Protein AF-A0A3D1DH47-F1 (afdb_monomer_lite)

Structure (mmCIF, N/CA/C/O backbone):
data_AF-A0A3D1DH47-F1
#
_entry.id   AF-A0A3D1DH47-F1
#
loop_
_atom_site.group_PDB
_atom_site.id
_atom_site.type_symbol
_atom_site.label_atom_id
_atom_site.label_alt_id
_atom_site.label_comp_id
_atom_site.label_asym_id
_atom_site.label_entity_id
_atom_site.label_seq_id
_atom_site.pdbx_PDB_ins_code
_atom_site.Cartn_x
_atom_site.Cartn_y
_atom_site.Cartn_z
_atom_site.occupancy
_atom_site.B_iso_or_equiv
_atom_site.auth_seq_id
_atom_site.auth_comp_id
_atom_site.auth_asym_id
_atom_site.auth_atom_id
_atom_site.pdbx_PDB_model_num
ATOM 1 N N . ARG A 1 1 ? -3.097 -11.156 7.253 1.00 92.62 1 ARG A N 1
ATOM 2 C CA . ARG A 1 1 ? -4.274 -12.017 7.508 1.00 92.62 1 ARG A CA 1
ATOM 3 C C . ARG A 1 1 ? -5.539 -11.170 7.413 1.00 92.62 1 ARG A C 1
ATOM 5 O O . ARG A 1 1 ? -5.494 -10.000 7.777 1.00 92.62 1 ARG A O 1
ATOM 12 N N . LYS A 1 2 ? -6.635 -11.740 6.913 1.00 92.06 2 LYS A N 1
ATOM 13 C CA . LYS A 1 2 ? -7.959 -11.105 6.801 1.00 92.06 2 LYS A CA 1
ATOM 14 C C . LYS A 1 2 ? -8.991 -12.104 7.327 1.00 92.06 2 LYS A C 1
ATOM 16 O O . LYS A 1 2 ? -8.879 -13.281 6.994 1.00 92.06 2 LYS A O 1
ATOM 21 N N . SER A 1 3 ? -9.903 -11.670 8.198 1.00 86.44 3 SER A N 1
ATOM 22 C CA . SER A 1 3 ? -10.907 -12.539 8.849 1.00 86.44 3 SER A CA 1
ATOM 23 C C . SER A 1 3 ? -10.328 -13.820 9.472 1.00 86.44 3 SER A C 1
ATOM 25 O O . SER A 1 3 ? -10.883 -14.901 9.334 1.00 86.44 3 SER A O 1
ATOM 27 N N . GLY A 1 4 ? -9.156 -13.723 10.108 1.00 84.44 4 GLY A N 1
ATOM 28 C CA . GLY A 1 4 ? -8.513 -14.871 10.759 1.00 84.44 4 GLY A CA 1
ATOM 29 C C . GLY A 1 4 ? -7.784 -15.848 9.827 1.00 84.44 4 GLY A C 1
ATOM 30 O O . GLY A 1 4 ? -7.148 -16.772 10.327 1.00 84.44 4 GLY A O 1
ATOM 31 N N . SER A 1 5 ? -7.772 -15.631 8.508 1.00 88.81 5 SER A N 1
ATOM 32 C CA . SER A 1 5 ? -7.064 -16.487 7.543 1.00 88.81 5 SER A CA 1
ATOM 33 C C . SER A 1 5 ? -5.880 -15.777 6.883 1.00 88.81 5 SER A C 1
ATOM 35 O O . SER A 1 5 ? -5.826 -14.544 6.780 1.00 88.81 5 SER A O 1
ATOM 37 N N . SER A 1 6 ? -4.893 -16.556 6.425 1.00 92.19 6 SER A N 1
ATOM 38 C CA . SER A 1 6 ? -3.845 -16.017 5.552 1.00 92.19 6 SER A CA 1
ATOM 39 C C . SER A 1 6 ? -4.482 -15.515 4.257 1.00 92.19 6 SER A C 1
ATOM 41 O O . SER A 1 6 ? -5.328 -16.188 3.676 1.00 92.19 6 SER A O 1
ATOM 43 N N . TRP A 1 7 ? -4.106 -14.312 3.830 1.00 94.38 7 TRP A N 1
ATOM 44 C CA . TRP A 1 7 ? -4.710 -13.659 2.666 1.00 94.38 7 TRP A CA 1
ATOM 45 C C . TRP A 1 7 ? -3.631 -13.235 1.679 1.00 94.38 7 TRP A C 1
ATOM 47 O O . TRP A 1 7 ? -3.608 -13.721 0.547 1.00 94.38 7 TRP A O 1
ATOM 57 N N . ALA A 1 8 ? -2.709 -12.397 2.152 1.00 95.62 8 ALA A N 1
ATOM 58 C CA . ALA A 1 8 ? -1.566 -11.925 1.397 1.00 95.62 8 ALA A CA 1
ATOM 59 C C . ALA A 1 8 ? -0.262 -12.111 2.184 1.00 95.62 8 ALA A C 1
ATOM 61 O O . ALA A 1 8 ? -0.269 -12.074 3.420 1.00 95.62 8 ALA A O 1
ATOM 62 N N . ARG A 1 9 ? 0.837 -12.279 1.449 1.00 95.25 9 ARG A N 1
ATOM 63 C CA . ARG A 1 9 ? 2.224 -12.277 1.930 1.00 95.25 9 ARG A CA 1
ATOM 64 C C . ARG A 1 9 ? 3.051 -11.379 1.013 1.00 95.25 9 ARG A C 1
ATOM 66 O O . ARG A 1 9 ? 2.777 -11.322 -0.184 1.00 95.25 9 ARG A O 1
ATOM 73 N N . ILE A 1 10 ? 4.036 -10.701 1.585 1.00 95.00 10 ILE A N 1
ATOM 74 C CA . ILE A 1 10 ? 5.088 -10.007 0.845 1.00 95.00 10 ILE A CA 1
ATOM 75 C C . ILE A 1 10 ? 6.370 -10.790 1.123 1.00 95.00 10 ILE A C 1
ATOM 77 O O . ILE A 1 10 ? 6.680 -11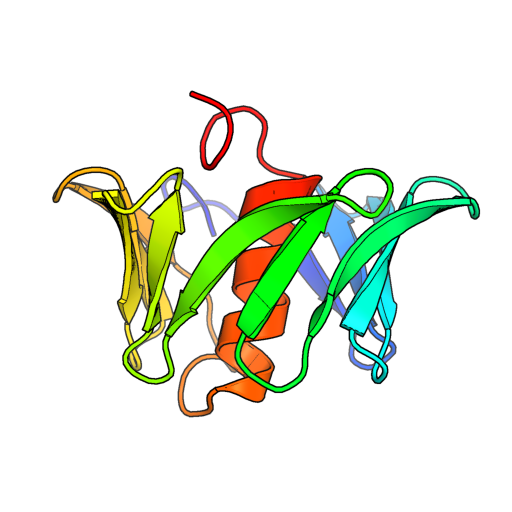.027 2.290 1.00 95.00 10 ILE A O 1
ATOM 81 N N . ASP A 1 11 ? 7.030 -11.267 0.076 1.00 95.12 11 ASP A N 1
ATOM 82 C CA . ASP A 1 11 ? 8.339 -11.912 0.179 1.00 95.12 11 ASP A CA 1
ATOM 83 C C . ASP A 1 11 ? 9.439 -10.845 0.310 1.00 95.12 11 ASP A C 1
ATOM 85 O O . ASP A 1 11 ? 9.207 -9.671 0.014 1.00 95.12 11 ASP A O 1
ATOM 89 N N . ASP A 1 12 ? 10.639 -11.237 0.742 1.00 91.69 12 ASP A N 1
ATOM 90 C CA . ASP A 1 12 ? 11.732 -10.294 1.041 1.00 91.69 12 ASP A CA 1
ATOM 91 C C . ASP A 1 12 ? 12.189 -9.493 -0.189 1.00 91.69 12 ASP A C 1
ATOM 93 O O . ASP A 1 12 ? 12.645 -8.358 -0.076 1.00 91.69 12 ASP A O 1
ATOM 97 N N . ASP A 1 13 ? 11.996 -10.051 -1.386 1.00 92.94 13 ASP A N 1
ATOM 98 C CA . ASP A 1 13 ? 12.266 -9.385 -2.662 1.00 92.94 13 ASP A CA 1
ATOM 99 C C . ASP A 1 13 ? 11.141 -8.425 -3.112 1.00 92.94 13 ASP A C 1
ATOM 101 O O . ASP A 1 13 ? 11.187 -7.860 -4.212 1.00 92.94 13 ASP A O 1
ATOM 105 N N . GLY A 1 14 ? 10.111 -8.258 -2.280 1.00 94.38 14 GLY A N 1
ATOM 106 C CA . GLY A 1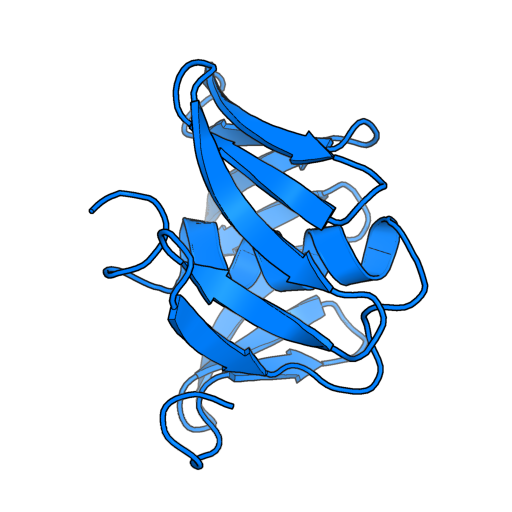 14 ? 8.942 -7.424 -2.529 1.00 94.38 14 GLY A CA 1
ATOM 107 C C . GLY A 1 14 ? 7.807 -8.124 -3.275 1.00 94.38 14 GLY A C 1
ATOM 108 O O . GLY A 1 14 ? 6.784 -7.488 -3.545 1.00 94.38 14 GLY A O 1
ATOM 109 N N . THR A 1 15 ? 7.940 -9.404 -3.645 1.00 97.12 15 THR A N 1
ATOM 110 C CA . THR A 1 15 ? 6.883 -10.141 -4.355 1.00 97.12 15 THR A CA 1
ATOM 111 C C . THR A 1 15 ? 5.632 -10.254 -3.490 1.00 97.12 15 THR A C 1
ATOM 113 O O . THR A 1 15 ? 5.663 -10.760 -2.373 1.00 97.12 15 THR A O 1
ATOM 116 N N . ILE A 1 16 ? 4.496 -9.814 -4.025 1.00 97.00 16 ILE A N 1
ATOM 117 C CA . ILE A 1 16 ? 3.198 -9.884 -3.359 1.00 97.00 16 ILE A CA 1
ATOM 118 C C . ILE A 1 16 ? 2.493 -11.153 -3.818 1.00 97.00 16 ILE A C 1
ATOM 120 O O . ILE A 1 16 ? 2.217 -11.340 -5.009 1.00 97.00 16 ILE A O 1
ATOM 124 N N . ARG A 1 17 ? 2.152 -12.006 -2.854 1.00 96.62 17 ARG A N 1
ATOM 125 C CA . ARG A 1 17 ? 1.396 -13.237 -3.069 1.00 96.62 17 ARG A CA 1
ATOM 126 C C . ARG A 1 17 ? 0.020 -13.149 -2.439 1.00 96.62 17 ARG A C 1
ATOM 128 O O . ARG A 1 17 ? -0.092 -12.803 -1.268 1.00 96.62 17 ARG A O 1
ATOM 135 N N . ILE A 1 18 ? -1.013 -13.549 -3.176 1.00 94.62 18 ILE A N 1
ATOM 136 C CA . ILE A 1 18 ? -2.381 -13.712 -2.664 1.00 94.62 18 ILE A CA 1
ATOM 137 C C . ILE A 1 18 ? -2.808 -15.153 -2.897 1.00 94.62 18 ILE A C 1
ATOM 139 O O . ILE A 1 18 ? -2.684 -15.666 -4.009 1.00 94.62 18 ILE A O 1
ATOM 143 N N . ARG A 1 19 ? -3.281 -15.825 -1.838 1.00 90.56 19 ARG A N 1
ATOM 144 C CA . ARG A 1 19 ? -3.615 -17.266 -1.874 1.00 90.56 19 ARG A CA 1
ATOM 145 C C . ARG A 1 19 ? -2.481 -18.116 -2.488 1.00 90.56 19 ARG A C 1
ATOM 147 O O . ARG A 1 19 ? -2.717 -18.986 -3.318 1.00 90.56 19 ARG A O 1
ATOM 154 N N . GLY A 1 20 ? -1.234 -17.799 -2.131 1.00 90.88 20 GLY A N 1
ATOM 155 C CA . GLY A 1 20 ? -0.024 -18.501 -2.586 1.00 90.88 20 GLY A CA 1
ATOM 156 C C . GLY A 1 20 ? 0.499 -18.117 -3.978 1.00 90.88 20 GLY A C 1
ATOM 157 O O . GLY A 1 20 ? 1.653 -18.414 -4.289 1.00 90.88 20 GLY A O 1
ATOM 158 N N . ARG A 1 21 ? -0.286 -17.409 -4.798 1.00 94.31 21 ARG A N 1
ATOM 159 C CA . ARG A 1 21 ? 0.096 -17.022 -6.166 1.00 94.31 21 ARG A CA 1
ATOM 160 C C . ARG A 1 21 ? 0.720 -15.635 -6.196 1.00 94.31 21 ARG A C 1
ATOM 162 O O . ARG A 1 21 ? 0.184 -14.725 -5.568 1.00 94.31 21 ARG A O 1
ATOM 169 N N . SER A 1 22 ? 1.802 -15.465 -6.956 1.00 96.19 22 SER A N 1
ATOM 170 C CA . SER A 1 22 ? 2.371 -14.142 -7.235 1.00 96.19 22 SER A CA 1
ATOM 171 C C . SER A 1 22 ? 1.377 -13.312 -8.047 1.00 96.19 22 SER A C 1
ATOM 173 O O . SER A 1 22 ? 0.902 -13.749 -9.096 1.00 96.19 22 SER A O 1
ATOM 175 N N . VAL A 1 23 ? 1.031 -12.132 -7.537 1.00 96.50 23 VAL A N 1
ATOM 176 C CA . VAL A 1 23 ? 0.081 -11.209 -8.180 1.00 96.50 23 VAL A CA 1
ATOM 177 C C . VAL A 1 23 ? 0.719 -9.874 -8.549 1.00 96.50 23 VAL A C 1
ATOM 179 O O . VAL A 1 23 ? 0.174 -9.142 -9.377 1.00 96.50 23 VAL A O 1
ATOM 182 N N . GLY A 1 24 ? 1.870 -9.553 -7.963 1.00 97.19 24 GLY A N 1
ATOM 183 C CA . GLY A 1 24 ? 2.565 -8.296 -8.183 1.00 97.19 24 GLY A CA 1
ATOM 184 C C . GLY A 1 24 ? 3.826 -8.176 -7.342 1.00 97.19 24 GLY A C 1
ATOM 185 O O . GLY A 1 24 ? 4.270 -9.147 -6.734 1.00 97.19 24 GLY A O 1
ATOM 186 N N . ARG A 1 25 ? 4.401 -6.976 -7.311 1.00 97.44 25 ARG A N 1
ATOM 187 C CA . ARG A 1 25 ? 5.605 -6.657 -6.537 1.00 97.44 25 ARG A CA 1
ATOM 188 C C . ARG A 1 25 ? 5.523 -5.232 -6.001 1.00 97.44 25 ARG A C 1
ATOM 190 O O . ARG A 1 25 ? 5.036 -4.348 -6.706 1.00 97.44 25 ARG A O 1
ATOM 197 N N . PHE A 1 26 ? 5.992 -5.027 -4.775 1.00 97.19 26 PHE A N 1
ATOM 198 C CA . PHE A 1 26 ? 6.305 -3.714 -4.220 1.00 97.19 26 PHE A CA 1
ATOM 199 C C . PHE A 1 26 ? 7.822 -3.552 -4.183 1.00 97.19 26 PHE A C 1
ATOM 201 O O . PHE A 1 26 ? 8.512 -4.287 -3.486 1.00 97.19 26 PHE A O 1
ATOM 208 N N . GLU A 1 27 ? 8.340 -2.631 -4.982 1.00 96.38 27 GLU A N 1
ATOM 209 C CA . GLU A 1 27 ? 9.775 -2.406 -5.126 1.00 96.38 27 GLU A CA 1
ATOM 210 C C . GLU A 1 27 ? 10.305 -1.457 -4.053 1.00 96.38 27 GLU A C 1
ATOM 212 O O . GLU A 1 27 ? 9.577 -0.626 -3.510 1.00 96.38 27 GLU A O 1
ATOM 217 N N . SER A 1 28 ? 11.606 -1.542 -3.777 1.00 93.25 28 SER A N 1
ATOM 218 C CA . SER A 1 28 ? 12.286 -0.709 -2.777 1.00 93.25 28 SER A CA 1
ATOM 219 C C . SER A 1 28 ? 12.185 0.793 -3.067 1.00 93.25 28 SER A C 1
ATOM 221 O O . SER A 1 28 ? 12.138 1.595 -2.137 1.00 93.25 28 SER A O 1
ATOM 223 N N . ASN A 1 29 ? 12.085 1.177 -4.343 1.00 94.25 29 ASN A N 1
ATOM 224 C CA . ASN A 1 29 ? 11.854 2.560 -4.774 1.00 94.25 29 ASN A CA 1
ATOM 225 C C . ASN A 1 29 ? 10.393 3.030 -4.600 1.00 94.25 29 ASN A C 1
ATOM 227 O O . ASN A 1 29 ? 10.069 4.157 -4.966 1.00 94.25 29 ASN A O 1
ATOM 231 N N . GLY A 1 30 ? 9.504 2.176 -4.081 1.00 95.94 30 GLY A N 1
ATOM 232 C CA . GLY A 1 30 ? 8.090 2.472 -3.874 1.00 95.94 30 GLY A CA 1
ATOM 233 C C . GLY A 1 30 ? 7.174 2.111 -5.044 1.00 95.94 30 GLY A C 1
ATOM 234 O O . GLY A 1 30 ? 5.958 2.248 -4.911 1.00 95.94 30 GLY A O 1
ATOM 23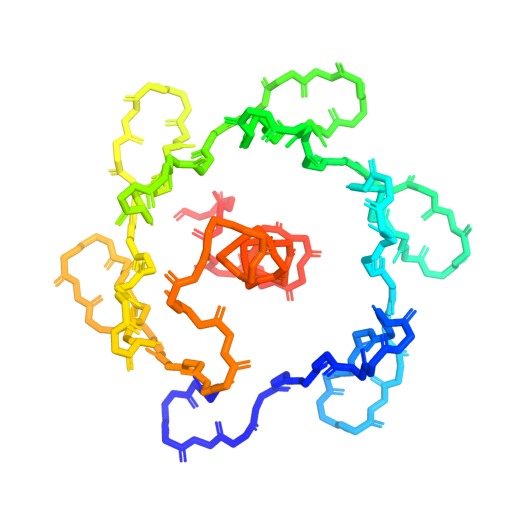5 N N . THR A 1 31 ? 7.701 1.643 -6.178 1.00 97.62 31 THR A N 1
ATOM 236 C CA . THR A 1 31 ? 6.891 1.256 -7.343 1.00 97.62 31 THR A CA 1
ATOM 237 C C . THR A 1 31 ? 6.076 -0.000 -7.050 1.00 97.62 31 THR A C 1
ATOM 239 O O . THR A 1 31 ? 6.580 -0.980 -6.504 1.00 97.62 31 THR A O 1
ATOM 242 N N . VAL A 1 32 ? 4.808 0.000 -7.458 1.00 97.81 32 VAL A N 1
ATOM 243 C CA . VAL A 1 32 ? 3.925 -1.164 -7.387 1.00 97.81 32 VAL A CA 1
ATOM 244 C C . VAL A 1 32 ? 3.688 -1.695 -8.793 1.00 97.81 32 VAL A C 1
ATOM 246 O O . VAL A 1 32 ? 3.159 -0.987 -9.653 1.00 97.81 32 VAL A O 1
ATOM 249 N N . ARG A 1 33 ? 4.040 -2.963 -9.022 1.00 97.38 33 ARG A N 1
ATOM 250 C CA . ARG A 1 33 ? 3.825 -3.656 -10.297 1.00 97.38 33 ARG A CA 1
ATOM 251 C C . ARG A 1 33 ? 2.750 -4.731 -10.199 1.00 97.38 33 ARG A C 1
ATOM 253 O O . ARG A 1 33 ? 2.696 -5.478 -9.223 1.00 97.38 33 ARG A O 1
ATOM 260 N N . LYS A 1 34 ? 1.944 -4.866 -11.255 1.00 95.25 34 LYS A N 1
ATOM 261 C CA . LYS A 1 34 ? 0.971 -5.951 -11.459 1.00 95.25 34 LYS A CA 1
ATOM 262 C C . LYS A 1 34 ? 1.161 -6.504 -12.867 1.00 95.25 34 LYS A C 1
ATOM 264 O O . LYS A 1 34 ? 1.129 -5.744 -13.829 1.00 95.25 34 LYS A O 1
ATOM 269 N N . ARG A 1 35 ? 1.386 -7.819 -12.989 1.00 89.44 35 ARG A N 1
ATOM 270 C CA . ARG A 1 35 ? 1.682 -8.488 -14.278 1.00 89.44 35 ARG A CA 1
ATOM 271 C C . ARG A 1 35 ? 2.821 -7.816 -15.076 1.00 89.44 35 ARG A C 1
ATOM 273 O O . ARG A 1 35 ? 2.739 -7.690 -16.288 1.00 89.44 35 ARG A O 1
ATOM 280 N N . GLY A 1 36 ? 3.863 -7.344 -14.387 1.00 87.81 36 GLY A N 1
ATOM 281 C CA . GLY A 1 36 ? 5.032 -6.696 -15.002 1.00 87.81 36 GLY A CA 1
ATOM 282 C C . GLY A 1 36 ? 4.894 -5.191 -15.272 1.00 87.81 36 GLY A C 1
ATOM 283 O O . GLY A 1 36 ? 5.906 -4.499 -15.365 1.00 87.81 36 GLY A O 1
ATOM 284 N N . SER A 1 37 ? 3.677 -4.644 -15.305 1.00 94.25 37 SER A N 1
ATOM 285 C CA . SER A 1 37 ? 3.446 -3.210 -15.523 1.00 94.25 37 SER A CA 1
ATOM 286 C C . SER A 1 37 ? 3.350 -2.436 -14.209 1.00 94.25 37 SER A C 1
ATOM 288 O O . SER A 1 37 ? 2.775 -2.928 -13.236 1.00 94.25 37 SER A O 1
ATOM 290 N N . SER A 1 38 ? 3.873 -1.206 -14.187 1.00 96.25 38 SER A N 1
ATOM 291 C CA . SER A 1 38 ? 3.666 -0.279 -13.068 1.00 96.25 38 SER A CA 1
ATOM 292 C C . SER A 1 38 ? 2.203 0.163 -13.014 1.00 96.25 38 SER A C 1
ATOM 294 O O . SER A 1 38 ? 1.647 0.614 -14.015 1.00 96.25 38 SER A O 1
ATOM 296 N N . VAL A 1 39 ? 1.575 0.019 -11.848 1.00 96.12 39 VAL A N 1
ATOM 297 C CA . VAL A 1 39 ? 0.183 0.438 -11.600 1.00 96.12 39 VAL A CA 1
ATOM 298 C C . VAL A 1 39 ? 0.088 1.625 -10.641 1.00 96.12 39 VAL A C 1
ATOM 300 O O . VAL A 1 39 ? -0.973 2.241 -10.516 1.00 96.12 39 VAL A O 1
ATOM 303 N N . GLY A 1 40 ? 1.195 1.978 -9.992 1.00 97.44 40 GLY A N 1
ATOM 304 C CA . GLY A 1 40 ? 1.302 3.123 -9.102 1.00 97.44 40 GLY A CA 1
ATOM 305 C C . GLY A 1 40 ? 2.571 3.084 -8.266 1.00 97.44 40 GLY A C 1
ATOM 306 O O . GLY A 1 40 ? 3.457 2.261 -8.498 1.00 97.44 40 GLY A O 1
ATOM 307 N N . SER A 1 41 ? 2.647 3.975 -7.286 1.00 97.94 41 SER A N 1
ATOM 308 C CA . SER A 1 41 ? 3.771 4.051 -6.357 1.00 97.94 41 SER A CA 1
ATOM 309 C C . SER A 1 41 ? 3.332 4.522 -4.974 1.00 97.94 41 SER A C 1
ATOM 311 O O . SER A 1 41 ? 2.256 5.106 -4.806 1.00 97.94 41 SER A O 1
ATOM 313 N N . ILE A 1 42 ? 4.176 4.252 -3.981 1.00 97.94 42 ILE A N 1
ATOM 314 C CA . ILE A 1 42 ? 4.138 4.907 -2.677 1.00 97.94 42 ILE A CA 1
ATOM 315 C C . ILE A 1 42 ? 5.481 5.586 -2.462 1.00 97.94 42 ILE A C 1
ATOM 317 O O . ILE A 1 42 ? 6.506 4.921 -2.317 1.00 97.94 42 ILE A O 1
ATOM 321 N N . ASP A 1 43 ? 5.462 6.909 -2.431 1.00 97.56 43 ASP A N 1
ATOM 322 C CA . ASP A 1 43 ? 6.664 7.719 -2.325 1.00 97.56 43 ASP A CA 1
ATOM 323 C C . ASP A 1 43 ? 7.296 7.619 -0.933 1.00 97.56 43 ASP A C 1
ATOM 325 O O . ASP A 1 43 ? 6.755 7.031 0.013 1.00 97.56 43 ASP A O 1
ATOM 329 N N . ASN A 1 44 ? 8.479 8.212 -0.783 1.00 95.81 44 ASN A N 1
ATOM 330 C CA . ASN A 1 44 ? 9.218 8.160 0.475 1.00 95.81 44 ASN A CA 1
ATOM 331 C C . ASN A 1 44 ? 8.458 8.771 1.650 1.00 95.81 44 ASN A C 1
ATOM 333 O O . ASN A 1 44 ? 8.499 8.203 2.740 1.00 95.81 44 ASN A O 1
ATOM 337 N N . ASP A 1 45 ? 7.716 9.849 1.403 1.00 95.94 45 ASP A N 1
ATOM 338 C CA . ASP A 1 45 ? 6.876 10.527 2.390 1.00 95.94 45 ASP A CA 1
ATOM 339 C C . ASP A 1 45 ? 5.527 9.823 2.642 1.00 95.94 45 ASP A C 1
ATOM 341 O O . ASP A 1 45 ? 4.719 10.307 3.438 1.00 95.94 45 ASP A O 1
ATOM 345 N N . GLY A 1 46 ? 5.272 8.705 1.954 1.00 97.12 46 GLY A N 1
ATOM 346 C CA . GLY A 1 46 ? 4.045 7.924 2.044 1.00 97.12 46 GLY A CA 1
ATOM 347 C C . GLY A 1 46 ? 2.927 8.381 1.107 1.00 97.12 46 GLY A C 1
ATOM 348 O O . GLY A 1 46 ? 1.823 7.842 1.191 1.00 97.12 46 GLY A O 1
ATOM 349 N N . THR A 1 47 ? 3.161 9.359 0.228 1.00 98.00 47 THR A N 1
ATOM 350 C CA . THR A 1 47 ? 2.185 9.744 -0.803 1.00 98.00 47 THR A CA 1
ATOM 351 C C . THR A 1 47 ? 1.904 8.562 -1.728 1.00 98.00 47 THR A C 1
ATOM 353 O O . THR A 1 47 ? 2.815 7.878 -2.176 1.00 98.00 47 THR A O 1
ATOM 356 N N . ILE A 1 48 ? 0.627 8.285 -1.985 1.00 97.88 48 ILE A N 1
ATOM 357 C CA . ILE A 1 48 ? 0.179 7.161 -2.807 1.00 97.88 48 ILE A CA 1
ATOM 358 C C . ILE A 1 48 ? -0.248 7.704 -4.166 1.00 97.88 48 ILE A C 1
ATOM 360 O O . ILE A 1 48 ? -1.162 8.532 -4.242 1.00 97.88 48 ILE A O 1
ATOM 364 N N . ARG A 1 49 ? 0.369 7.207 -5.240 1.00 97.50 49 ARG A N 1
ATOM 365 C CA . ARG A 1 49 ? 0.103 7.643 -6.614 1.00 97.50 49 ARG A CA 1
ATOM 366 C C . ARG A 1 49 ? -0.487 6.524 -7.469 1.00 97.50 49 ARG A C 1
ATOM 368 O O . ARG A 1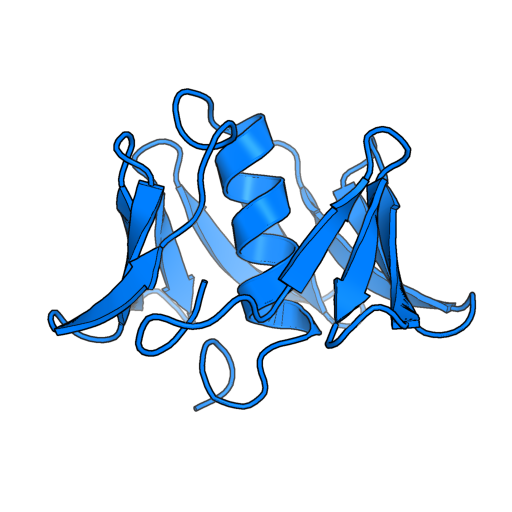 49 ? 0.020 5.405 -7.478 1.00 97.50 49 ARG A O 1
ATOM 375 N N . LYS A 1 50 ? -1.534 6.840 -8.236 1.00 95.12 50 LYS A N 1
ATOM 376 C CA . LYS A 1 50 ? -2.105 5.987 -9.296 1.00 95.12 50 LYS A CA 1
ATOM 377 C C . LYS A 1 50 ? -2.065 6.779 -10.601 1.00 95.12 50 LYS A C 1
ATOM 379 O O . LYS A 1 50 ? -2.540 7.909 -10.637 1.00 95.12 50 LYS A O 1
ATOM 384 N N . ARG A 1 51 ? -1.495 6.198 -11.665 1.00 89.12 51 ARG A N 1
ATOM 385 C CA . ARG A 1 51 ? -1.352 6.856 -12.986 1.00 89.12 51 ARG A CA 1
ATOM 386 C C . ARG A 1 51 ? -0.717 8.261 -12.913 1.00 89.12 51 ARG A C 1
ATOM 388 O O . ARG A 1 51 ? -1.141 9.173 -13.607 1.00 89.12 51 ARG A O 1
ATOM 395 N N . GLY A 1 52 ? 0.267 8.446 -12.029 1.00 88.06 52 GLY A N 1
ATOM 396 C CA . GLY A 1 52 ? 0.971 9.723 -11.833 1.00 88.06 52 GLY A CA 1
ATOM 397 C C . GLY A 1 52 ? 0.284 10.724 -10.893 1.00 88.06 52 GLY A C 1
ATOM 398 O O . GLY A 1 52 ? 0.951 11.612 -10.365 1.00 88.06 52 GLY A O 1
ATOM 399 N N . SER A 1 53 ? -1.007 10.565 -10.594 1.00 94.38 53 SER A N 1
ATOM 400 C CA . SER A 1 53 ? -1.739 11.461 -9.689 1.00 94.38 53 SER A CA 1
ATOM 401 C C . SER A 1 53 ? -1.716 10.968 -8.243 1.00 94.38 53 SER A C 1
ATOM 403 O O . SER A 1 53 ? -1.844 9.770 -7.987 1.00 94.38 53 SER A O 1
ATOM 405 N N . SER A 1 54 ? -1.606 11.899 -7.290 1.00 96.38 54 SER A N 1
ATOM 406 C CA . SER A 1 54 ? -1.773 11.598 -5.863 1.00 96.38 54 SER A CA 1
ATOM 407 C C . SER A 1 54 ? -3.232 11.254 -5.565 1.00 96.38 54 SER A C 1
ATOM 409 O O . SER A 1 54 ? -4.137 12.027 -5.879 1.00 96.38 54 SER A O 1
ATOM 411 N N . VAL A 1 55 ? -3.464 10.086 -4.968 1.00 96.06 55 VAL A N 1
ATOM 412 C CA . VAL A 1 55 ? -4.807 9.596 -4.608 1.00 96.06 55 VAL A CA 1
ATOM 413 C C . VAL A 1 55 ? -4.996 9.439 -3.099 1.00 96.06 55 VAL A C 1
ATOM 415 O O . VAL A 1 55 ? -6.126 9.337 -2.615 1.00 96.06 55 VAL A O 1
ATOM 418 N N . GLY A 1 56 ? -3.904 9.439 -2.337 1.00 97.00 56 GLY A N 1
ATOM 419 C CA . GLY A 1 56 ? -3.932 9.289 -0.890 1.00 97.00 56 GLY A CA 1
ATOM 420 C C . GLY A 1 56 ? -2.550 9.376 -0.268 1.00 97.00 56 GLY A C 1
ATOM 421 O O . GLY A 1 56 ? -1.571 9.699 -0.937 1.00 97.00 56 GLY A O 1
ATOM 422 N N . LYS A 1 57 ? -2.476 9.083 1.029 1.00 97.62 57 LYS A N 1
ATOM 423 C CA . LYS A 1 57 ? -1.221 9.090 1.785 1.00 97.62 57 LYS A CA 1
ATOM 424 C C . LYS A 1 57 ? -1.270 8.091 2.933 1.00 97.62 57 LYS A C 1
ATOM 426 O O . LYS A 1 57 ? -2.303 7.970 3.591 1.00 97.62 57 LYS A O 1
ATOM 431 N N . ILE A 1 58 ? -0.163 7.405 3.187 1.00 97.75 58 ILE A N 1
ATOM 432 C CA . ILE A 1 58 ? 0.086 6.670 4.428 1.00 97.75 58 ILE A CA 1
ATOM 433 C C . ILE A 1 58 ? 1.043 7.488 5.299 1.00 97.75 58 ILE A C 1
ATOM 435 O O . ILE A 1 58 ? 2.172 7.768 4.919 1.00 97.75 58 ILE A O 1
ATOM 439 N N . GLU A 1 59 ? 0.583 7.916 6.469 1.00 97.38 59 GLU A N 1
ATOM 440 C CA . GLU A 1 59 ? 1.416 8.648 7.426 1.00 97.38 59 GLU A CA 1
ATOM 441 C C . GLU A 1 59 ? 2.346 7.717 8.215 1.00 97.38 59 GLU A C 1
ATOM 443 O O . GLU A 1 59 ? 2.094 6.520 8.352 1.00 97.38 59 GLU A O 1
ATOM 448 N N . SER A 1 60 ? 3.396 8.273 8.824 1.00 95.38 60 SER A N 1
ATOM 449 C CA . SER A 1 60 ? 4.321 7.540 9.711 1.00 95.38 60 SER A CA 1
ATOM 450 C C . SER A 1 60 ? 3.644 6.884 10.908 1.00 95.38 60 SER A C 1
ATOM 452 O O . SER A 1 60 ? 3.981 5.755 11.279 1.00 95.38 60 SER A O 1
ATOM 454 N N . ASN A 1 61 ? 2.616 7.532 11.453 1.00 94.81 61 ASN A N 1
ATOM 455 C CA . ASN A 1 61 ? 1.778 6.949 12.496 1.00 94.81 61 ASN A CA 1
ATOM 456 C C . ASN A 1 61 ? 0.938 5.752 11.990 1.00 94.81 61 ASN A C 1
ATOM 458 O O . ASN A 1 61 ? 0.414 4.994 12.800 1.00 94.81 61 ASN A O 1
ATOM 462 N N . GLY A 1 62 ? 0.873 5.513 10.675 1.00 96.38 62 GLY A N 1
ATOM 463 C CA . GLY A 1 62 ? 0.132 4.425 10.040 1.00 96.38 62 GLY A CA 1
ATOM 464 C C . GLY A 1 62 ? -1.259 4.801 9.538 1.00 96.38 62 GLY A C 1
ATOM 465 O O . GLY A 1 62 ? -1.964 3.940 9.020 1.00 96.38 62 GLY A O 1
ATOM 466 N N . THR A 1 63 ? -1.682 6.056 9.677 1.00 97.62 63 THR A N 1
ATOM 467 C CA . THR A 1 63 ? -2.988 6.519 9.194 1.00 97.62 63 THR A CA 1
ATOM 468 C C . THR A 1 63 ? -3.004 6.557 7.667 1.00 97.62 63 THR A C 1
ATOM 470 O O . THR A 1 63 ? -2.158 7.203 7.052 1.00 97.62 63 THR A O 1
ATOM 473 N N . VAL A 1 64 ? -3.982 5.885 7.058 1.00 97.56 64 VAL A N 1
ATOM 474 C CA . VAL A 1 64 ? -4.212 5.890 5.609 1.00 97.56 64 VAL A CA 1
ATOM 475 C C . VAL A 1 64 ? -5.295 6.918 5.294 1.00 97.56 64 VAL A C 1
ATOM 477 O O . VAL A 1 64 ? -6.426 6.804 5.775 1.00 97.56 64 VAL A O 1
ATOM 480 N N . ARG A 1 65 ? -4.960 7.911 4.468 1.00 97.06 65 ARG A N 1
ATOM 481 C CA . ARG A 1 65 ? -5.878 8.949 3.991 1.00 97.06 65 ARG A CA 1
ATOM 482 C C . ARG A 1 65 ? -6.201 8.792 2.513 1.00 97.06 65 ARG A C 1
ATOM 484 O O . ARG A 1 65 ? -5.324 8.469 1.712 1.00 97.06 65 ARG A O 1
ATOM 491 N N . ARG A 1 66 ? -7.443 9.114 2.155 1.00 95.25 66 ARG A N 1
ATOM 492 C CA . ARG A 1 66 ? -7.944 9.233 0.779 1.00 95.25 66 ARG A CA 1
ATOM 493 C C . ARG A 1 66 ? -8.685 10.560 0.666 1.00 95.25 66 ARG A C 1
ATOM 495 O O . ARG A 1 66 ? -9.584 10.812 1.461 1.00 95.25 66 ARG A O 1
ATOM 502 N N . ARG A 1 67 ? -8.305 11.406 -0.299 1.00 89.50 67 ARG A N 1
ATOM 503 C CA . ARG A 1 67 ? -8.902 12.748 -0.501 1.00 89.50 67 ARG A CA 1
ATOM 504 C C . ARG A 1 67 ? -8.969 13.591 0.791 1.00 89.50 67 ARG A C 1
ATOM 506 O O . ARG A 1 67 ? -9.982 14.208 1.086 1.00 89.50 67 ARG A O 1
ATOM 513 N N . GLY A 1 68 ? -7.906 13.563 1.596 1.00 88.38 68 GLY A N 1
ATOM 514 C CA . GLY A 1 68 ? -7.812 14.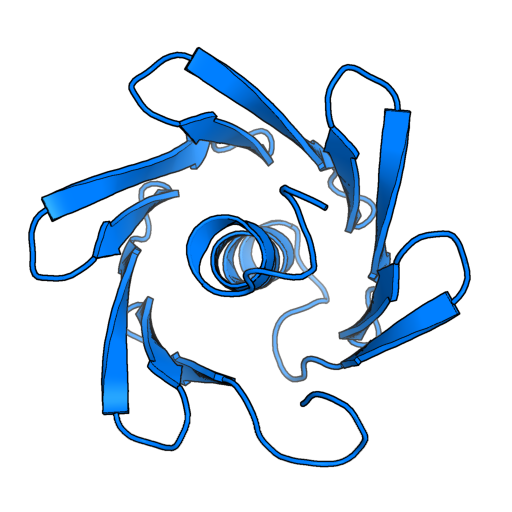307 2.863 1.00 88.38 68 GLY A CA 1
ATOM 515 C C . GLY A 1 68 ? -8.463 13.632 4.078 1.00 88.38 68 GLY A C 1
ATOM 516 O O . GLY A 1 68 ? -8.044 13.889 5.205 1.00 88.38 68 GLY A O 1
ATOM 517 N N . SER A 1 69 ? -9.400 12.703 3.885 1.00 93.62 69 SER A N 1
ATOM 518 C CA . SER A 1 69 ? -10.070 11.994 4.984 1.00 93.62 69 SER A CA 1
ATOM 519 C C . SER A 1 69 ? -9.327 10.724 5.396 1.00 93.62 69 SER A C 1
ATOM 521 O O . SER A 1 69 ? -8.830 9.977 4.551 1.00 93.62 69 SER A O 1
ATOM 523 N N . SER A 1 70 ? -9.282 10.446 6.701 1.00 95.81 70 SER A N 1
ATOM 524 C CA . SER A 1 70 ? -8.796 9.165 7.229 1.00 95.81 70 SER A CA 1
ATOM 525 C C . SER A 1 70 ? -9.785 8.050 6.897 1.00 95.81 70 SER A C 1
ATOM 527 O O . SER A 1 70 ? -10.965 8.150 7.225 1.00 95.81 70 SER A O 1
ATOM 529 N N . ILE A 1 71 ? -9.308 6.983 6.256 1.00 96.44 71 ILE A N 1
ATOM 530 C CA . ILE A 1 71 ? -10.130 5.808 5.919 1.00 96.44 71 ILE A CA 1
ATOM 531 C C . ILE A 1 71 ? -9.741 4.567 6.727 1.00 96.44 71 ILE A C 1
ATOM 533 O O . ILE A 1 71 ? -10.511 3.607 6.805 1.00 96.44 71 ILE A O 1
ATOM 537 N N . GLY A 1 72 ? -8.560 4.578 7.343 1.00 96.69 72 GLY A N 1
ATOM 538 C CA . GLY A 1 72 ? -8.029 3.435 8.067 1.00 96.69 72 GLY A CA 1
ATOM 539 C C . GLY A 1 72 ? -6.676 3.706 8.709 1.00 96.69 72 GLY A C 1
ATOM 540 O O . GLY A 1 72 ? -6.120 4.801 8.597 1.00 96.69 72 GLY A O 1
ATOM 541 N N . ARG A 1 73 ? -6.141 2.699 9.396 1.00 97.06 73 ARG A N 1
ATOM 542 C CA . ARG A 1 73 ? -4.845 2.779 10.078 1.00 97.06 73 ARG A CA 1
ATOM 543 C C . ARG A 1 73 ? -4.161 1.417 10.123 1.00 97.06 73 ARG A C 1
ATOM 545 O O . ARG A 1 73 ? -4.812 0.414 10.388 1.00 97.06 73 ARG A O 1
ATOM 552 N N . ILE A 1 74 ? -2.850 1.411 9.905 1.00 97.12 74 ILE A N 1
ATOM 553 C CA . ILE A 1 74 ? -1.955 0.273 10.129 1.00 97.12 74 ILE A CA 1
ATOM 554 C C . ILE A 1 74 ? -1.212 0.536 11.438 1.00 97.12 74 ILE A C 1
ATOM 556 O O . ILE A 1 74 ? -0.330 1.393 11.512 1.00 97.12 74 ILE A O 1
ATOM 560 N N . GLU A 1 75 ? -1.598 -0.163 12.493 1.00 95.75 75 GLU A N 1
ATOM 561 C CA . GLU A 1 75 ? -1.008 0.015 13.816 1.00 95.75 75 GLU A CA 1
ATOM 562 C C . GLU A 1 75 ? 0.364 -0.634 13.913 1.00 95.75 75 GLU A C 1
ATOM 564 O O . GLU A 1 75 ? 0.681 -1.566 13.176 1.00 95.75 75 GLU A O 1
ATOM 569 N N . SER A 1 76 ? 1.183 -0.164 14.855 1.00 92.75 76 SER A N 1
ATOM 570 C CA . SER A 1 76 ? 2.534 -0.700 15.040 1.00 92.75 76 SER A CA 1
ATOM 571 C C . SER A 1 76 ? 2.530 -2.182 15.433 1.00 92.75 76 SER A C 1
ATOM 573 O O . SER A 1 76 ? 3.395 -2.931 14.990 1.00 92.75 76 SER A O 1
ATOM 575 N N . GLY A 1 77 ? 1.503 -2.624 16.170 1.00 91.94 77 GLY A N 1
ATOM 576 C CA . GLY A 1 77 ? 1.250 -4.040 16.470 1.00 91.94 77 GLY A CA 1
ATOM 577 C C . GLY A 1 77 ? 0.707 -4.851 15.286 1.00 91.94 77 GLY A C 1
ATOM 578 O O . GLY A 1 77 ? 0.426 -6.034 15.432 1.00 91.94 77 GLY A O 1
ATOM 579 N N . GLY A 1 78 ? 0.535 -4.227 14.117 1.00 93.75 78 GLY A N 1
ATOM 580 C CA . GLY A 1 78 ? 0.137 -4.898 12.887 1.00 93.75 78 GLY A CA 1
ATOM 581 C C . GLY A 1 78 ? -1.366 -4.969 12.632 1.00 93.75 78 GLY A C 1
ATOM 582 O O . GLY A 1 78 ? -1.770 -5.398 11.554 1.00 93.75 78 GLY A O 1
ATOM 583 N N . THR A 1 79 ? -2.211 -4.528 13.566 1.00 96.12 79 THR A N 1
ATOM 584 C CA . THR A 1 79 ? -3.659 -4.420 13.342 1.00 96.12 79 THR A CA 1
ATOM 585 C C . THR A 1 79 ? -3.954 -3.420 12.227 1.00 96.12 79 THR A C 1
ATOM 587 O O . THR A 1 79 ? -3.463 -2.292 12.236 1.00 96.12 79 THR A O 1
ATOM 590 N N . ILE A 1 80 ? -4.785 -3.823 11.270 1.00 97.12 80 ILE A N 1
ATOM 591 C CA . ILE A 1 80 ? -5.237 -2.993 10.155 1.00 97.12 80 ILE A CA 1
ATOM 592 C C . ILE A 1 80 ? -6.698 -2.648 10.414 1.00 97.12 80 ILE A C 1
ATOM 594 O O . ILE A 1 80 ? -7.553 -3.534 10.427 1.00 97.12 80 ILE A O 1
ATOM 598 N N . ARG A 1 81 ? -6.991 -1.363 10.606 1.00 96.50 81 ARG A N 1
ATOM 599 C CA . ARG A 1 81 ? -8.349 -0.841 10.786 1.00 96.50 81 ARG A CA 1
ATOM 600 C C . ARG A 1 81 ? -8.858 -0.170 9.517 1.00 96.50 81 ARG A C 1
ATOM 602 O O . ARG A 1 81 ? -8.113 0.568 8.879 1.00 96.50 81 ARG A O 1
ATOM 609 N N . LYS A 1 82 ? -10.144 -0.349 9.211 1.00 95.69 82 LYS A N 1
ATOM 610 C CA . LYS A 1 82 ? -10.886 0.387 8.178 1.00 95.69 82 LYS A CA 1
ATOM 611 C C . LYS A 1 82 ? -12.132 1.004 8.816 1.00 95.69 82 LYS A C 1
ATOM 613 O O . LYS A 1 82 ? -12.903 0.289 9.447 1.00 95.69 82 LYS A O 1
ATOM 618 N N . LYS A 1 83 ? -12.321 2.323 8.674 1.00 90.81 83 LYS A N 1
ATOM 619 C CA . LYS A 1 83 ? -13.464 3.072 9.248 1.00 90.81 83 LYS A CA 1
ATOM 620 C C . LYS A 1 83 ? -13.727 2.736 10.733 1.00 90.81 83 LYS A C 1
ATOM 622 O O . LYS A 1 83 ? -14.853 2.478 11.136 1.00 90.81 83 LYS A O 1
ATOM 627 N N . GLY A 1 84 ? -12.663 2.664 11.536 1.00 88.19 84 GLY A N 1
ATOM 628 C CA . GLY A 1 84 ? -12.734 2.365 12.976 1.00 88.19 84 GLY A CA 1
ATOM 629 C C . GLY A 1 84 ? -12.829 0.878 13.348 1.00 88.19 84 GLY A C 1
ATOM 630 O O . GLY A 1 84 ? -12.472 0.520 14.467 1.00 88.19 84 GLY A O 1
ATOM 631 N N . SER A 1 85 ? -13.204 -0.001 12.418 1.00 92.75 85 SER A N 1
ATOM 632 C CA . SER A 1 85 ? -13.317 -1.446 12.663 1.00 92.75 85 SER A CA 1
ATOM 633 C C . SER A 1 85 ? -12.047 -2.202 12.275 1.00 92.75 85 SER A C 1
ATOM 635 O O . SER A 1 85 ? -11.314 -1.783 11.377 1.00 92.75 85 SER A O 1
ATOM 637 N N . SER A 1 86 ? -11.784 -3.336 12.932 1.00 94.62 86 SER A N 1
ATOM 638 C CA . SER A 1 86 ? -10.699 -4.240 12.530 1.00 94.62 86 SER A CA 1
ATOM 639 C C . SER A 1 86 ? -11.008 -4.853 11.162 1.00 94.62 86 SER A C 1
ATOM 641 O O . SER A 1 86 ? -12.061 -5.454 10.971 1.00 94.62 86 SER A O 1
ATOM 643 N N . TRP A 1 87 ? -10.097 -4.684 10.205 1.00 95.00 87 TRP A N 1
ATOM 644 C CA . TRP A 1 87 ? -10.196 -5.246 8.854 1.00 95.00 87 TRP A CA 1
ATOM 645 C C . TRP A 1 87 ? -9.285 -6.469 8.690 1.00 95.00 87 TRP A C 1
ATOM 647 O O . TRP A 1 87 ? -9.626 -7.440 8.013 1.00 95.00 87 TRP A O 1
ATOM 657 N N . GLY A 1 88 ? -8.118 -6.446 9.332 1.00 95.69 88 GLY A N 1
ATOM 658 C CA . GLY A 1 88 ? -7.154 -7.535 9.272 1.00 95.69 88 GLY A CA 1
ATOM 659 C C . GLY A 1 88 ? -5.932 -7.274 10.137 1.00 95.69 88 GLY A C 1
ATOM 660 O O . GLY A 1 88 ? -5.918 -6.383 10.983 1.00 95.69 88 GLY A O 1
ATOM 661 N N . SER A 1 89 ? -4.885 -8.056 9.910 1.00 95.69 89 SER A N 1
ATOM 662 C CA . SER A 1 89 ? -3.606 -7.891 10.597 1.00 95.69 89 SER A CA 1
ATOM 663 C C . SER A 1 89 ? -2.430 -8.228 9.691 1.00 95.69 89 SER A C 1
ATOM 665 O O . SER A 1 89 ? -2.549 -9.033 8.766 1.00 95.69 89 SER A O 1
ATOM 667 N N . ALA A 1 90 ? -1.280 -7.635 9.958 1.00 95.44 90 ALA A N 1
ATOM 668 C CA . ALA A 1 90 ? -0.001 -7.974 9.357 1.00 95.44 90 ALA A CA 1
ATOM 669 C C . ALA A 1 90 ? 1.023 -8.213 10.472 1.00 95.44 90 ALA A C 1
ATOM 671 O O . ALA A 1 90 ? 0.899 -7.672 11.562 1.00 95.44 90 ALA A O 1
ATOM 672 N N . SER A 1 91 ? 2.018 -9.050 10.219 1.00 92.44 91 SER A N 1
ATOM 673 C CA . SER A 1 91 ? 3.074 -9.385 11.179 1.00 92.44 91 SER A CA 1
ATOM 674 C C . SER A 1 91 ? 4.435 -9.112 10.545 1.00 92.44 91 SER A C 1
ATOM 676 O O . SER A 1 91 ? 4.547 -9.128 9.320 1.00 92.44 91 SER A O 1
ATOM 678 N N . ASN A 1 92 ? 5.458 -8.861 11.367 1.00 85.69 92 ASN A N 1
ATOM 679 C CA . ASN A 1 92 ? 6.850 -8.648 10.934 1.00 85.69 92 ASN A CA 1
ATOM 680 C C . ASN A 1 92 ? 7.056 -7.460 9.966 1.00 85.69 92 ASN A C 1
ATOM 682 O O . ASN A 1 92 ? 7.952 -7.479 9.134 1.00 85.69 92 ASN A O 1
ATOM 686 N N . CYS A 1 93 ? 6.217 -6.424 10.057 1.00 82.31 93 CYS A N 1
ATOM 687 C CA . CYS A 1 93 ? 6.221 -5.273 9.138 1.00 82.31 93 CYS A CA 1
ATOM 688 C C . CYS A 1 93 ? 6.188 -3.922 9.848 1.00 82.31 93 CYS A C 1
ATOM 690 O O . CYS A 1 93 ? 6.726 -2.928 9.379 1.00 82.31 93 CYS A O 1
ATOM 692 N N . CYS A 1 94 ? 5.452 -3.839 10.947 1.00 86.50 94 CYS A N 1
ATOM 693 C CA . CYS A 1 94 ? 4.662 -2.637 11.160 1.00 86.50 94 CYS A CA 1
ATOM 694 C C . CYS A 1 94 ? 5.264 -1.667 12.186 1.00 86.50 94 CYS A C 1
ATOM 696 O O . CYS A 1 94 ? 4.685 -0.617 12.453 1.00 86.50 94 CYS A O 1
ATOM 698 N N . GLY A 1 95 ? 6.472 -1.957 12.678 1.00 84.62 95 GLY A N 1
ATOM 699 C CA . GLY A 1 95 ? 7.239 -1.054 13.540 1.00 84.62 95 GLY A CA 1
ATOM 700 C C . GLY A 1 95 ? 7.842 0.156 12.814 1.00 84.62 95 GLY A C 1
ATOM 701 O O . GLY A 1 95 ? 8.094 1.173 13.450 1.00 84.62 95 GLY A O 1
ATOM 702 N N . SER A 1 96 ? 8.034 0.093 11.490 1.00 91.81 96 SER A N 1
ATOM 703 C CA . SER A 1 96 ? 8.649 1.170 10.700 1.00 91.81 96 SER A CA 1
ATOM 704 C C . SER A 1 96 ? 7.692 1.750 9.654 1.00 91.81 96 SER A C 1
ATOM 706 O O . SER A 1 96 ? 6.754 1.090 9.199 1.00 91.81 96 SER A O 1
ATOM 708 N N . HIS A 1 97 ? 7.945 2.992 9.220 1.00 92.00 97 HIS A N 1
ATOM 709 C CA . HIS A 1 97 ? 7.198 3.597 8.109 1.00 92.00 97 HIS A CA 1
ATOM 710 C C . HIS A 1 97 ? 7.356 2.763 6.824 1.00 92.00 97 HIS A C 1
ATOM 712 O O . HIS A 1 97 ? 6.385 2.555 6.104 1.00 92.00 97 HIS A O 1
ATOM 718 N N . GLY A 1 98 ? 8.552 2.228 6.555 1.00 91.69 98 GLY A N 1
ATOM 719 C CA . GLY A 1 98 ? 8.820 1.389 5.382 1.00 91.69 98 GLY A CA 1
ATOM 720 C C . GLY A 1 98 ? 7.930 0.147 5.314 1.00 91.69 98 GLY A C 1
ATOM 721 O O . GLY A 1 98 ? 7.282 -0.091 4.296 1.00 91.69 98 GLY A O 1
ATOM 722 N N . GLY A 1 99 ? 7.810 -0.604 6.411 1.00 93.44 99 GLY A N 1
ATOM 723 C CA . GLY A 1 99 ? 6.940 -1.778 6.411 1.00 93.44 99 GLY A CA 1
ATOM 724 C C . GLY A 1 99 ? 5.448 -1.425 6.416 1.00 93.44 99 GLY A C 1
ATOM 725 O O . GLY A 1 99 ? 4.657 -2.118 5.775 1.00 93.44 99 GLY A O 1
ATOM 726 N N . LYS A 1 100 ? 5.051 -0.287 7.008 1.00 95.69 100 LYS A N 1
ATOM 727 C CA . LYS A 1 100 ? 3.694 0.266 6.829 1.00 95.69 100 LYS A CA 1
ATOM 728 C C . LYS A 1 100 ? 3.399 0.613 5.365 1.00 95.69 100 LYS A C 1
ATOM 730 O O . LYS A 1 100 ? 2.290 0.340 4.914 1.00 95.69 100 LYS A O 1
ATOM 735 N N . LYS A 1 101 ? 4.368 1.139 4.601 1.00 96.38 101 LYS A N 1
ATOM 736 C CA . LYS A 1 101 ? 4.215 1.367 3.149 1.00 96.38 101 LYS A CA 1
ATOM 737 C C . LYS A 1 101 ? 4.007 0.063 2.388 1.00 96.38 101 LYS A C 1
ATOM 739 O O . LYS A 1 101 ? 3.106 0.001 1.561 1.00 96.38 101 LYS A O 1
ATOM 744 N N . ALA A 1 102 ? 4.763 -0.987 2.703 1.00 95.62 102 ALA A N 1
ATOM 745 C CA . ALA A 1 102 ? 4.586 -2.290 2.062 1.00 95.62 102 ALA A CA 1
ATOM 746 C C . ALA A 1 102 ? 3.173 -2.856 2.302 1.00 95.62 102 ALA A C 1
ATOM 748 O O . ALA A 1 102 ? 2.495 -3.284 1.367 1.00 95.62 102 ALA A O 1
ATOM 749 N N . VAL A 1 103 ? 2.675 -2.773 3.540 1.00 96.19 103 VAL A N 1
ATOM 750 C CA . VAL A 1 103 ? 1.292 -3.160 3.860 1.00 96.19 103 VAL A CA 1
ATOM 751 C C . VAL A 1 103 ? 0.283 -2.256 3.145 1.00 96.19 103 VAL A C 1
ATOM 753 O O . VAL A 1 103 ? -0.675 -2.759 2.560 1.00 96.19 103 VAL A O 1
ATOM 756 N N . ALA A 1 104 ? 0.505 -0.940 3.119 1.00 96.75 104 ALA A N 1
ATOM 757 C CA . ALA A 1 104 ? -0.348 -0.006 2.389 1.00 96.75 104 ALA A CA 1
ATOM 758 C C . ALA A 1 104 ? -0.391 -0.319 0.884 1.00 96.75 104 ALA A C 1
ATOM 760 O O . ALA A 1 104 ? -1.466 -0.255 0.296 1.00 96.75 104 ALA A O 1
ATOM 761 N N . ALA A 1 105 ? 0.719 -0.736 0.268 1.00 96.75 105 ALA A N 1
ATOM 762 C CA . ALA A 1 105 ? 0.744 -1.143 -1.135 1.00 96.75 105 ALA A CA 1
ATOM 763 C C . ALA A 1 105 ? -0.194 -2.331 -1.389 1.00 96.75 105 ALA A C 1
ATOM 765 O O . ALA A 1 105 ? -1.006 -2.300 -2.314 1.00 96.75 105 ALA A O 1
ATOM 766 N N . VAL A 1 106 ? -0.159 -3.346 -0.521 1.00 96.31 106 VAL A N 1
ATOM 767 C CA . VAL A 1 106 ? -1.079 -4.490 -0.602 1.00 96.31 106 VAL A CA 1
ATOM 768 C C . VAL A 1 106 ? -2.537 -4.037 -0.469 1.00 96.31 106 VAL A C 1
ATOM 770 O O . VAL A 1 106 ? -3.379 -4.418 -1.280 1.00 96.31 106 VAL A O 1
ATOM 773 N N . LEU A 1 107 ? -2.836 -3.186 0.514 1.00 95.69 107 LEU A N 1
ATOM 774 C CA . LEU A 1 107 ? -4.194 -2.698 0.769 1.00 95.69 107 LEU A CA 1
ATOM 775 C C . LEU A 1 107 ? -4.734 -1.787 -0.344 1.00 95.69 107 LEU A C 1
ATOM 777 O O . LEU A 1 107 ? -5.925 -1.802 -0.626 1.00 95.69 107 LEU A O 1
ATOM 781 N N . VAL A 1 108 ? -3.888 -0.979 -0.977 1.00 96.00 108 VAL A N 1
ATOM 782 C CA . VAL A 1 108 ? -4.336 -0.003 -1.982 1.00 96.00 108 VAL A CA 1
ATOM 783 C C . VAL A 1 108 ? -4.468 -0.614 -3.370 1.00 96.00 108 VAL A C 1
ATOM 785 O O . VAL A 1 108 ? -5.377 -0.252 -4.117 1.00 96.00 108 VAL A O 1
ATOM 788 N N . PHE A 1 109 ? -3.537 -1.493 -3.740 1.00 95.75 109 PHE A N 1
ATOM 789 C CA . PHE A 1 109 ? -3.409 -1.977 -5.116 1.00 95.75 109 PHE A CA 1
ATOM 790 C C . PHE A 1 109 ? -3.909 -3.412 -5.309 1.00 95.75 109 PHE A C 1
ATOM 792 O O . PHE A 1 109 ? -4.102 -3.835 -6.452 1.00 95.75 109 PHE A O 1
ATOM 799 N N . PHE A 1 110 ? -4.118 -4.161 -4.220 1.00 94.81 110 PHE A N 1
ATOM 800 C CA . PHE A 1 110 ? -4.513 -5.570 -4.282 1.00 94.81 110 PHE A CA 1
ATOM 801 C C . PHE A 1 110 ? -5.703 -5.947 -3.383 1.00 94.81 110 PHE A C 1
ATOM 803 O O . PHE A 1 110 ? -6.188 -7.072 -3.495 1.00 94.81 110 PHE A O 1
ATOM 810 N N . ALA A 1 111 ? -6.187 -5.049 -2.513 1.00 94.00 111 ALA A N 1
ATOM 811 C CA . ALA A 1 111 ? -7.459 -5.222 -1.807 1.00 94.00 111 ALA A CA 1
ATOM 812 C C . ALA A 1 111 ? -8.552 -4.357 -2.441 1.00 94.00 111 ALA A C 1
ATOM 814 O O . ALA A 1 111 ? -8.619 -3.148 -2.207 1.00 94.00 111 ALA A O 1
ATOM 815 N N . ASP A 1 112 ? -9.454 -4.997 -3.179 1.00 90.44 112 ASP A N 1
ATOM 816 C CA . ASP A 1 112 ? -10.564 -4.321 -3.862 1.00 90.44 112 ASP A CA 1
ATOM 817 C C . ASP A 1 112 ? -11.542 -3.642 -2.876 1.00 90.44 112 ASP A C 1
ATOM 819 O O . ASP A 1 112 ? -12.252 -2.693 -3.210 1.00 90.44 112 ASP A O 1
ATOM 823 N N . ASP A 1 113 ? -11.560 -4.087 -1.619 1.00 91.31 113 ASP A N 1
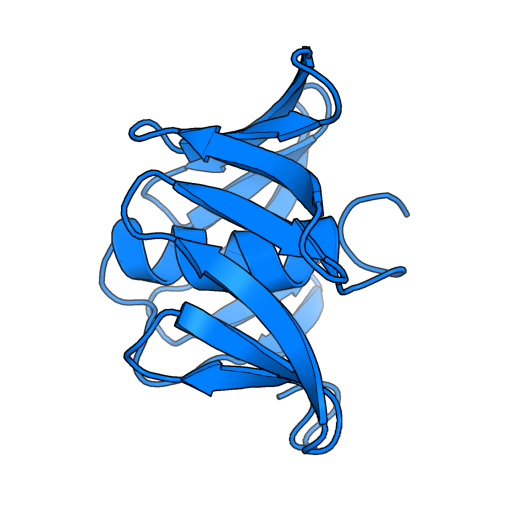ATOM 824 C CA . ASP A 1 113 ? -12.482 -3.624 -0.586 1.00 91.31 113 ASP A CA 1
ATOM 825 C C . ASP A 1 113 ? -11.852 -2.681 0.447 1.00 91.31 113 ASP A C 1
ATOM 827 O O . ASP A 1 113 ? -12.522 -2.344 1.420 1.00 91.31 113 ASP A O 1
ATOM 831 N N . TYR A 1 114 ? -10.601 -2.230 0.288 1.00 93.81 114 TYR A N 1
ATOM 832 C CA . TYR A 1 114 ? -9.960 -1.350 1.277 1.00 93.81 114 TYR A CA 1
ATOM 833 C C . TYR A 1 114 ? -9.903 0.116 0.839 1.00 93.81 114 TYR A C 1
ATOM 835 O O . TYR A 1 114 ? -10.502 0.963 1.502 1.00 93.81 114 TYR A O 1
ATOM 843 N N . PHE A 1 115 ? -9.193 0.427 -0.250 1.00 91.00 115 PHE A N 1
ATOM 844 C CA . PHE A 1 115 ? -8.861 1.816 -0.584 1.00 91.00 115 PHE A CA 1
ATOM 845 C C . PHE A 1 115 ? -9.862 2.503 -1.508 1.00 91.00 115 PHE A C 1
ATOM 847 O O . PHE A 1 115 ? -10.103 3.688 -1.318 1.00 91.00 115 PHE A O 1
ATOM 854 N N . ASP A 1 116 ? -10.457 1.803 -2.475 1.00 83.56 116 ASP A N 1
ATOM 855 C CA . ASP A 1 116 ? -11.367 2.411 -3.464 1.00 83.56 116 ASP A CA 1
ATOM 856 C C . ASP A 1 116 ? -12.860 2.337 -3.058 1.00 83.56 116 ASP A C 1
ATOM 858 O O . ASP A 1 116 ? -13.684 3.017 -3.660 1.00 83.56 116 ASP A O 1
ATOM 862 N N . ASN A 1 117 ? -13.191 1.602 -1.982 1.00 65.69 117 ASN A N 1
ATOM 863 C CA . ASN A 1 117 ? -14.539 1.476 -1.389 1.00 65.69 117 ASN A CA 1
ATOM 864 C C . ASN A 1 117 ? -14.770 2.474 -0.239 1.00 65.69 117 ASN A C 1
ATOM 866 O O . ASN A 1 117 ? -14.492 2.120 0.938 1.00 65.69 117 ASN A O 1
#

Radius of gyration: 12.72 Å; chains: 1; bounding box: 27×33×32 Å

Secondary structure (DSSP, 8-state):
-BTTB--EEE-TT-EEEETTEEEEEE-TTSEEEETTEEEEEE-TT-EEEETTEEEEEE-TT-EEEETTEEEEEE-TTSEEEETTEEEEE--SSTTSHHHHHHHHHHHHHT-TTTS--

Foldseek 3Di:
DFPPDDAWDQDPQQFIDGPRDGQWGQHPQQFTGGPRDTQWGQHPQQFTGGPRDGQWGQHFCQFTGGPRDTQWGQHLQFFTGGPNHTGDGDPPQRVGPSSSSSVVSCQCPPPPPGRPD

Sequence (117 aa):
RKSGSSWARIDDDGTIRIRGRSVGRFESNGTVRKRGSSVGSIDNDGTIRKRGSSVGKIESNGTVRRRGSSIGRIESGGTIRKKGSSWGSASNCCGSHGGKKAVAAVLVFFADDYFDN

pLDDT: mean 93.96, std 4.35, range [65.69, 98.0]